Protein AF-A0A2D6P9G3-F1 (afdb_monomer_lite)

Structure (mmCIF, N/CA/C/O backbone):
data_AF-A0A2D6P9G3-F1
#
_entry.id   AF-A0A2D6P9G3-F1
#
loop_
_atom_site.group_PDB
_atom_site.id
_atom_site.type_symbol
_atom_site.label_atom_id
_atom_site.label_alt_id
_atom_site.label_comp_id
_atom_site.label_asym_id
_atom_site.label_entity_id
_atom_site.label_seq_id
_atom_site.pdbx_PDB_ins_code
_atom_site.Cartn_x
_atom_site.Cartn_y
_atom_site.Cartn_z
_atom_site.occupancy
_atom_site.B_iso_or_equiv
_atom_site.auth_seq_id
_atom_site.auth_comp_id
_atom_site.auth_asym_id
_atom_site.auth_atom_id
_atom_site.pdbx_PDB_model_num
ATOM 1 N N . MET A 1 1 ? 27.320 -2.600 -57.579 1.00 54.84 1 MET A N 1
ATOM 2 C CA . MET A 1 1 ? 28.344 -2.427 -56.514 1.00 54.84 1 MET A CA 1
ATOM 3 C C . MET A 1 1 ? 28.132 -1.222 -55.575 1.00 54.84 1 MET A C 1
ATOM 5 O O . MET A 1 1 ? 28.872 -1.111 -54.607 1.00 54.84 1 MET A O 1
ATOM 9 N N . LYS A 1 2 ? 27.159 -0.316 -55.797 1.00 61.75 2 LYS A N 1
ATOM 10 C CA . LYS A 1 2 ? 26.965 0.892 -54.956 1.00 61.75 2 LYS A CA 1
ATOM 11 C C . LYS A 1 2 ? 26.024 0.685 -53.751 1.00 61.75 2 LYS A C 1
ATOM 13 O O . LYS A 1 2 ? 26.184 1.347 -52.734 1.00 61.75 2 LYS A O 1
ATOM 18 N N . SER A 1 3 ? 25.105 -0.277 -53.836 1.00 68.25 3 SER A N 1
ATOM 19 C CA . SER A 1 3 ? 24.113 -0.598 -52.798 1.00 68.25 3 SER A CA 1
ATOM 20 C C . SER A 1 3 ? 24.738 -1.118 -51.501 1.00 68.25 3 SER A C 1
ATOM 22 O O . SER A 1 3 ? 24.392 -0.655 -50.421 1.00 68.25 3 SER A O 1
ATOM 24 N N . ASN A 1 4 ? 25.721 -2.017 -51.594 1.00 80.00 4 ASN A N 1
ATOM 25 C CA . ASN A 1 4 ? 26.347 -2.618 -50.411 1.00 80.00 4 ASN A CA 1
ATOM 26 C C . ASN A 1 4 ? 27.131 -1.590 -49.576 1.00 80.00 4 ASN A C 1
ATOM 28 O O . ASN A 1 4 ? 27.149 -1.680 -48.352 1.00 80.00 4 ASN A O 1
ATOM 32 N N . LYS A 1 5 ? 27.726 -0.578 -50.226 1.00 83.81 5 LYS A N 1
ATOM 33 C CA . LYS A 1 5 ? 28.406 0.534 -49.542 1.00 83.81 5 LYS A CA 1
ATOM 34 C C . LYS A 1 5 ? 27.416 1.436 -48.800 1.00 83.81 5 LYS A C 1
ATOM 36 O O . LYS A 1 5 ? 27.677 1.797 -47.660 1.00 83.81 5 LYS A O 1
ATOM 41 N N . LEU A 1 6 ? 26.267 1.739 -49.411 1.00 84.69 6 LEU A N 1
ATOM 42 C CA . LEU A 1 6 ? 25.206 2.529 -48.776 1.00 84.69 6 LEU A CA 1
ATOM 43 C C . LEU A 1 6 ? 24.636 1.814 -47.542 1.00 84.69 6 LEU A C 1
ATOM 45 O O . LEU A 1 6 ? 24.511 2.416 -46.483 1.00 84.69 6 LEU A O 1
ATOM 49 N N . VAL A 1 7 ? 24.355 0.512 -47.655 1.00 86.44 7 VAL A N 1
ATOM 50 C CA . VAL A 1 7 ? 23.863 -0.302 -46.530 1.00 86.44 7 VAL A CA 1
ATOM 51 C C . VAL A 1 7 ? 24.893 -0.369 -45.396 1.00 86.44 7 VAL A C 1
ATOM 53 O O . VAL A 1 7 ? 24.511 -0.320 -44.230 1.00 86.44 7 VAL A O 1
ATOM 56 N N . SER A 1 8 ? 26.190 -0.445 -45.714 1.00 89.44 8 SER A N 1
ATOM 57 C CA . SER A 1 8 ? 27.261 -0.391 -44.709 1.00 89.44 8 SER A CA 1
ATOM 58 C C . SER A 1 8 ? 27.279 0.945 -43.967 1.00 89.44 8 SER A C 1
ATOM 60 O O . SER A 1 8 ? 27.312 0.960 -42.740 1.00 89.44 8 SER A O 1
ATOM 62 N N . LEU A 1 9 ? 27.183 2.057 -44.700 1.00 89.88 9 LEU A N 1
ATOM 63 C CA . LEU A 1 9 ? 27.173 3.399 -44.122 1.00 89.88 9 LEU A CA 1
ATOM 64 C C . LEU A 1 9 ? 25.951 3.617 -43.216 1.00 89.88 9 LEU A C 1
ATOM 66 O O . LEU A 1 9 ? 26.082 4.127 -42.109 1.00 89.88 9 LEU A O 1
ATOM 70 N N . ILE A 1 10 ? 24.769 3.157 -43.643 1.00 88.94 10 ILE A N 1
ATOM 71 C CA . ILE A 1 10 ? 23.545 3.220 -42.829 1.00 88.94 10 ILE A CA 1
ATOM 72 C C . ILE A 1 10 ? 23.715 2.416 -41.534 1.00 88.94 10 ILE A C 1
ATOM 74 O O . ILE A 1 10 ? 23.374 2.904 -40.459 1.00 88.94 10 ILE A O 1
ATOM 78 N N . LYS A 1 11 ? 24.275 1.201 -41.604 1.00 88.69 11 LYS A N 1
ATOM 79 C CA . LYS A 1 11 ? 24.527 0.373 -40.413 1.00 88.69 11 LYS A CA 1
ATOM 80 C C . LYS A 1 11 ? 25.493 1.039 -39.435 1.00 88.69 11 LYS A C 1
ATOM 82 O O . LYS A 1 11 ? 25.283 0.941 -38.228 1.00 88.69 11 LYS A O 1
ATOM 87 N N . GLU A 1 12 ? 26.530 1.708 -39.932 1.00 92.00 12 GLU A N 1
ATOM 88 C CA . GLU A 1 12 ? 27.470 2.453 -39.088 1.00 92.00 12 GLU A CA 1
ATOM 89 C C . GLU A 1 12 ? 26.792 3.623 -38.375 1.00 92.00 12 GLU A C 1
ATOM 91 O O . GLU A 1 12 ? 26.936 3.748 -37.158 1.00 92.00 12 GLU A O 1
ATOM 96 N N . VAL A 1 13 ? 25.996 4.418 -39.096 1.00 90.88 13 VAL A N 1
ATOM 97 C CA . VAL A 1 13 ? 25.247 5.548 -38.521 1.00 90.88 13 VAL A CA 1
ATOM 98 C C . VAL A 1 13 ? 24.255 5.065 -37.459 1.00 90.88 13 VAL A C 1
ATOM 100 O O . VAL A 1 13 ? 24.247 5.582 -36.345 1.00 90.88 13 VAL A O 1
ATOM 103 N N . VAL A 1 14 ? 23.484 4.011 -37.748 1.00 92.19 14 VAL A N 1
ATOM 104 C CA . VAL A 1 14 ? 22.535 3.426 -36.783 1.00 92.19 14 VAL A CA 1
ATOM 105 C C . VAL A 1 14 ? 23.259 2.906 -35.538 1.00 92.19 14 VAL A C 1
ATOM 107 O O . VAL A 1 14 ? 22.815 3.143 -34.417 1.00 92.19 14 VAL A O 1
ATOM 110 N N . LYS A 1 15 ? 24.402 2.230 -35.703 1.00 89.56 15 LYS A N 1
ATOM 111 C CA . LYS A 1 15 ? 25.189 1.715 -34.573 1.00 89.56 15 LYS A CA 1
ATOM 112 C C . LYS A 1 15 ? 25.742 2.842 -33.696 1.00 89.56 15 LYS A C 1
ATOM 114 O O . LYS A 1 15 ? 25.802 2.680 -32.477 1.00 89.56 15 LYS A O 1
ATOM 119 N N . GLN A 1 16 ? 26.152 3.960 -34.293 1.00 89.38 16 GLN A N 1
ATOM 120 C CA . GLN A 1 16 ? 26.600 5.137 -33.547 1.00 89.38 16 GLN A CA 1
ATOM 121 C C . GLN A 1 16 ? 25.456 5.766 -32.745 1.00 89.38 16 GLN A C 1
ATOM 123 O O . GLN A 1 16 ? 25.652 6.077 -31.570 1.00 89.38 16 GLN A O 1
ATOM 128 N N . GLU A 1 17 ? 24.271 5.887 -33.343 1.00 87.06 17 GLU A N 1
ATOM 129 C CA . GLU A 1 17 ? 23.100 6.483 -32.694 1.00 87.06 17 GLU A CA 1
ATOM 130 C C . GLU A 1 17 ? 22.605 5.637 -31.511 1.00 87.06 17 GLU A C 1
ATOM 132 O O . GLU A 1 17 ? 22.433 6.143 -30.402 1.00 87.06 17 GLU A O 1
ATOM 137 N N . VAL A 1 18 ? 22.497 4.318 -31.701 1.00 87.12 18 VAL A N 1
ATOM 138 C CA . VAL A 1 18 ? 22.118 3.377 -30.632 1.00 87.12 18 VAL A CA 1
ATOM 139 C C . VAL A 1 18 ? 23.135 3.401 -29.487 1.00 87.12 18 VAL A C 1
ATOM 141 O O . VAL A 1 18 ? 22.758 3.389 -28.317 1.00 87.12 18 VAL A O 1
ATOM 144 N N . LYS A 1 19 ? 24.437 3.474 -29.796 1.00 84.19 19 LYS A N 1
ATOM 145 C CA . LYS A 1 19 ? 25.487 3.528 -28.769 1.00 84.19 19 LYS A CA 1
ATOM 146 C C . LYS A 1 19 ? 25.401 4.800 -27.919 1.00 84.19 19 LYS A C 1
ATOM 148 O O . LYS A 1 19 ? 25.618 4.713 -26.711 1.00 84.19 19 LYS A O 1
ATOM 153 N N . LYS A 1 20 ? 25.093 5.956 -28.520 1.00 84.25 20 LYS A N 1
ATOM 154 C CA . LYS A 1 20 ? 24.887 7.211 -27.776 1.00 84.25 20 LYS A CA 1
ATOM 155 C C . LYS A 1 20 ? 23.707 7.089 -26.817 1.00 84.25 20 LYS A C 1
ATOM 157 O O . LYS A 1 20 ? 23.902 7.276 -25.623 1.00 84.25 20 LYS A O 1
ATOM 162 N N . GLN A 1 21 ? 22.554 6.626 -27.303 1.00 75.19 21 GLN A N 1
ATOM 163 C CA . GLN A 1 21 ? 21.361 6.461 -26.465 1.00 75.19 21 GLN A CA 1
ATOM 164 C C . GLN A 1 21 ? 21.583 5.490 -25.298 1.00 75.19 21 GLN A C 1
ATOM 166 O O . GLN A 1 21 ? 21.205 5.797 -24.175 1.00 75.19 21 GLN A O 1
ATOM 171 N N . ILE A 1 22 ? 22.251 4.350 -25.518 1.00 75.25 22 ILE A N 1
ATOM 172 C CA . ILE A 1 22 ? 22.571 3.408 -24.429 1.00 75.25 22 ILE A CA 1
ATOM 173 C C . ILE A 1 22 ? 23.511 4.048 -23.404 1.00 75.25 22 ILE A C 1
ATOM 175 O O . ILE A 1 22 ? 23.358 3.815 -22.210 1.00 75.25 22 ILE A O 1
ATOM 179 N N . THR A 1 23 ? 24.484 4.846 -23.851 1.00 72.75 23 THR A N 1
ATOM 180 C CA . THR A 1 23 ? 25.421 5.524 -22.944 1.00 72.75 23 THR A CA 1
ATOM 181 C C . THR A 1 23 ? 24.693 6.571 -22.100 1.00 72.75 23 THR A C 1
ATOM 183 O O . THR A 1 23 ? 24.907 6.618 -20.892 1.00 72.75 23 THR A O 1
ATOM 186 N N . ASP A 1 24 ? 23.787 7.342 -22.703 1.00 71.62 24 ASP A N 1
ATOM 187 C CA . ASP A 1 24 ? 22.971 8.340 -22.004 1.00 71.62 24 ASP A CA 1
ATOM 188 C C . ASP A 1 24 ? 22.009 7.682 -21.004 1.00 71.62 24 ASP A C 1
ATOM 190 O O . ASP A 1 24 ? 21.935 8.103 -19.851 1.00 71.62 24 ASP A O 1
ATOM 194 N N . ILE A 1 25 ? 21.324 6.604 -21.403 1.00 72.69 25 ILE A N 1
ATOM 195 C CA . ILE A 1 25 ? 20.454 5.813 -20.519 1.00 72.69 25 ILE A CA 1
ATOM 196 C C . ILE A 1 25 ? 21.267 5.239 -19.362 1.00 72.69 25 ILE A C 1
ATOM 198 O O . ILE A 1 25 ? 20.883 5.412 -18.211 1.00 72.69 25 ILE A O 1
ATOM 202 N N . LEU A 1 26 ? 22.421 4.629 -19.639 1.00 72.38 26 LEU A N 1
ATOM 203 C CA . LEU A 1 26 ? 23.258 4.037 -18.604 1.00 72.38 26 LEU A CA 1
ATOM 204 C C . LEU A 1 26 ? 23.779 5.102 -17.635 1.00 72.38 26 LEU A C 1
ATOM 206 O O . LEU A 1 26 ? 23.781 4.859 -16.436 1.00 72.38 26 LEU A O 1
ATOM 210 N N . ILE A 1 27 ? 24.184 6.286 -18.101 1.00 67.50 27 ILE A N 1
ATOM 211 C CA . ILE A 1 27 ? 24.621 7.388 -17.227 1.00 67.50 27 ILE A CA 1
ATOM 212 C C . ILE A 1 27 ? 23.449 7.935 -16.401 1.00 67.50 27 ILE A C 1
ATOM 214 O O . ILE A 1 27 ? 23.623 8.225 -15.219 1.00 67.50 27 ILE A O 1
ATOM 218 N N . ASN A 1 28 ? 22.254 8.046 -16.978 1.00 64.19 28 ASN A N 1
ATOM 219 C CA . ASN A 1 28 ? 21.067 8.531 -16.270 1.00 64.19 28 ASN A CA 1
ATOM 220 C C . ASN A 1 28 ? 20.553 7.515 -15.238 1.00 64.19 28 ASN A C 1
ATOM 222 O O . ASN A 1 28 ? 20.219 7.897 -14.120 1.00 64.19 28 ASN A O 1
ATOM 226 N N . GLU A 1 29 ? 20.564 6.223 -15.569 1.00 59.91 29 GLU A N 1
ATOM 227 C CA . GLU A 1 29 ? 20.194 5.134 -14.659 1.00 59.91 29 GLU A CA 1
ATOM 228 C C . GLU A 1 29 ? 21.274 4.858 -13.604 1.00 59.91 29 GLU A C 1
ATOM 230 O O . GLU A 1 29 ? 20.952 4.442 -12.494 1.00 59.91 29 GLU A O 1
ATOM 235 N N . THR A 1 30 ? 22.556 5.109 -13.900 1.00 55.03 30 THR A N 1
ATOM 236 C CA . THR A 1 30 ? 23.656 4.952 -12.926 1.00 55.03 30 THR A CA 1
ATOM 237 C C . THR A 1 30 ? 23.937 6.205 -12.098 1.00 55.03 30 THR A C 1
ATOM 239 O O . THR A 1 30 ? 24.658 6.104 -11.102 1.00 55.03 30 THR A O 1
ATOM 242 N N . ASN A 1 31 ? 23.299 7.344 -12.399 1.00 53.12 31 ASN A N 1
ATOM 243 C CA . ASN A 1 31 ? 23.232 8.536 -11.538 1.00 53.12 31 ASN A CA 1
ATOM 244 C C . ASN A 1 31 ? 22.343 8.320 -10.296 1.00 53.12 31 ASN A C 1
ATOM 246 O O . ASN A 1 31 ? 21.697 9.234 -9.791 1.00 53.12 31 ASN A O 1
ATOM 250 N N . ILE A 1 32 ? 22.349 7.105 -9.748 1.00 51.16 32 ILE A N 1
ATOM 251 C CA . ILE A 1 32 ? 21.934 6.854 -8.376 1.00 51.16 32 ILE A CA 1
ATOM 252 C C . ILE A 1 32 ? 23.024 7.494 -7.510 1.00 51.16 32 ILE A C 1
ATOM 254 O O . ILE A 1 32 ? 24.162 7.009 -7.525 1.00 51.16 32 ILE A O 1
ATOM 258 N N . PRO A 1 33 ? 22.746 8.580 -6.769 1.00 50.47 33 PRO A N 1
ATOM 259 C CA . PRO A 1 33 ? 23.744 9.182 -5.900 1.00 50.47 33 PRO A CA 1
ATOM 260 C C . PRO A 1 33 ? 24.245 8.123 -4.908 1.00 50.47 33 PRO A C 1
ATOM 262 O O . PRO A 1 33 ? 23.541 7.723 -3.982 1.00 50.47 33 PRO A O 1
ATOM 265 N N . LYS A 1 34 ? 25.492 7.662 -5.083 1.00 53.47 34 LYS A N 1
ATOM 266 C CA . LYS A 1 34 ? 26.198 6.736 -4.172 1.00 53.47 34 LYS A CA 1
ATOM 267 C C . LYS A 1 34 ? 26.627 7.418 -2.868 1.00 53.47 34 LYS A C 1
ATOM 269 O O . LYS A 1 34 ? 27.676 7.113 -2.310 1.00 53.47 34 LYS A O 1
ATOM 274 N N . ALA A 1 35 ? 25.822 8.339 -2.365 1.00 51.56 35 ALA A N 1
ATOM 275 C CA . ALA A 1 35 ? 25.981 8.905 -1.044 1.00 51.56 35 ALA A CA 1
ATOM 276 C C . ALA A 1 35 ? 24.715 8.562 -0.271 1.00 51.56 35 ALA A C 1
ATOM 278 O O . ALA A 1 35 ? 23.728 9.291 -0.311 1.00 51.56 35 ALA A O 1
ATOM 279 N N . LYS A 1 36 ? 24.743 7.428 0.441 1.00 51.09 36 LYS A N 1
ATOM 280 C CA . LYS A 1 36 ? 23.818 7.241 1.562 1.00 51.09 36 LYS A CA 1
ATOM 281 C C . LYS A 1 36 ? 23.989 8.484 2.442 1.00 51.09 36 LYS A C 1
ATOM 283 O O . LYS A 1 36 ? 25.134 8.754 2.820 1.00 51.09 36 LYS A O 1
ATOM 288 N N . PRO A 1 37 ? 22.935 9.269 2.726 1.00 47.66 37 PRO A N 1
ATOM 289 C CA . PRO A 1 37 ? 23.075 10.379 3.649 1.00 47.66 37 PRO A CA 1
ATOM 290 C C . PRO A 1 37 ? 23.617 9.790 4.948 1.00 47.66 37 PRO A C 1
ATOM 292 O O . PRO A 1 37 ? 23.021 8.880 5.520 1.00 47.66 37 PRO A O 1
ATOM 295 N N . VAL A 1 38 ? 24.797 10.239 5.376 1.00 53.97 38 VAL A N 1
ATOM 296 C CA . VAL A 1 38 ? 25.298 9.923 6.711 1.00 53.97 38 VAL A CA 1
ATOM 297 C C . VAL A 1 38 ? 24.344 10.637 7.651 1.00 53.97 38 VAL A C 1
ATOM 299 O O . VAL A 1 38 ? 24.467 11.845 7.870 1.00 53.97 38 VAL A O 1
ATOM 302 N N . ILE A 1 39 ? 23.330 9.911 8.120 1.00 55.78 39 ILE A N 1
ATOM 303 C CA . ILE A 1 39 ? 22.368 10.426 9.079 1.00 55.78 39 ILE A CA 1
ATOM 304 C C . ILE A 1 39 ? 23.183 10.732 10.329 1.00 55.78 39 ILE A C 1
ATOM 306 O O . ILE A 1 39 ? 23.672 9.849 11.036 1.00 55.78 39 ILE A O 1
ATOM 310 N N . LYS A 1 40 ? 23.440 12.022 10.548 1.00 56.69 40 LYS A N 1
ATOM 311 C CA . LYS A 1 40 ? 24.036 12.500 11.786 1.00 56.69 40 LYS A CA 1
ATOM 312 C C . LYS A 1 40 ? 23.016 12.178 12.868 1.00 56.69 40 LYS A C 1
ATOM 314 O O . LYS A 1 40 ? 22.022 12.893 12.976 1.00 56.69 40 LYS A O 1
ATOM 319 N N . LYS A 1 41 ? 23.252 11.110 13.637 1.00 54.81 41 LYS A N 1
ATOM 320 C CA . LYS A 1 41 ? 22.453 10.778 14.821 1.00 54.81 41 LYS A CA 1
ATOM 321 C C . LYS A 1 41 ? 22.349 12.043 15.670 1.00 54.81 41 LYS A C 1
ATOM 323 O O . LYS A 1 41 ? 23.351 12.510 16.220 1.00 54.81 41 LYS A O 1
ATOM 328 N N . LYS A 1 42 ? 21.166 12.661 15.698 1.00 59.59 42 LYS A N 1
ATOM 329 C CA . LYS A 1 42 ? 20.914 13.837 16.532 1.00 59.59 42 LYS A CA 1
ATOM 330 C C . LYS A 1 42 ? 21.147 13.395 17.974 1.00 59.59 42 LYS A C 1
ATOM 332 O O . LYS A 1 42 ? 20.543 12.429 18.423 1.00 59.59 42 LYS A O 1
ATOM 337 N N . LYS A 1 43 ? 22.037 14.075 18.700 1.00 59.66 43 LYS A N 1
ATOM 338 C CA . LYS A 1 43 ? 22.137 13.896 20.153 1.00 59.66 43 LYS A CA 1
ATOM 339 C C . LYS A 1 43 ? 20.861 14.471 20.764 1.00 59.66 43 LYS A C 1
ATOM 341 O O . LYS A 1 43 ? 20.724 15.691 20.851 1.00 59.66 43 LYS A O 1
ATOM 346 N N . VAL A 1 44 ? 19.913 13.605 21.103 1.00 60.09 44 VAL A N 1
ATOM 347 C CA . VAL A 1 44 ? 18.663 13.988 21.769 1.00 60.09 44 VAL A CA 1
ATOM 348 C C . VAL A 1 44 ? 18.899 13.989 23.280 1.00 60.09 44 VAL A C 1
ATOM 350 O O . VAL A 1 44 ? 19.648 13.166 23.799 1.00 60.09 44 VAL A O 1
ATOM 353 N N . LYS A 1 45 ? 18.314 14.967 23.976 1.00 70.31 45 LYS A N 1
ATOM 354 C CA . LYS A 1 45 ? 18.359 15.071 25.439 1.00 70.31 45 LYS A CA 1
ATOM 355 C C . LYS A 1 45 ? 17.408 14.033 26.038 1.00 70.31 45 LYS A C 1
ATOM 357 O O . LYS A 1 45 ? 16.279 13.936 25.568 1.00 70.31 45 LYS A O 1
ATOM 362 N N . GLU A 1 46 ? 17.844 13.306 27.063 1.00 75.56 46 GLU A N 1
ATOM 363 C CA . GLU A 1 46 ? 16.974 12.388 27.808 1.00 75.56 46 GLU A CA 1
ATOM 364 C C . GLU A 1 46 ? 15.812 13.166 28.441 1.00 75.56 46 GLU A C 1
ATOM 366 O O . GLU A 1 46 ? 16.020 14.179 29.115 1.00 75.56 46 GLU A O 1
ATOM 371 N N . GLN A 1 47 ? 14.585 12.715 28.187 1.00 82.25 47 GLN A N 1
ATOM 372 C CA . GLN A 1 47 ? 13.368 13.286 28.758 1.00 82.25 47 GLN A CA 1
ATOM 373 C C . GLN A 1 47 ? 12.851 12.384 29.885 1.00 82.25 47 GLN A C 1
ATOM 375 O O . GLN A 1 47 ? 13.093 11.175 29.901 1.00 82.25 47 GLN A O 1
ATOM 380 N N . GLN A 1 48 ? 12.145 12.970 30.851 1.00 87.12 48 GLN A N 1
ATOM 381 C CA . GLN A 1 48 ? 11.425 12.207 31.870 1.00 87.12 48 GLN A CA 1
ATOM 382 C C . GLN A 1 48 ? 9.983 11.998 31.410 1.00 87.12 48 GLN A C 1
ATOM 384 O O . GLN A 1 48 ? 9.159 12.903 31.497 1.00 87.12 48 GLN A O 1
ATOM 389 N N . PHE A 1 49 ? 9.698 10.804 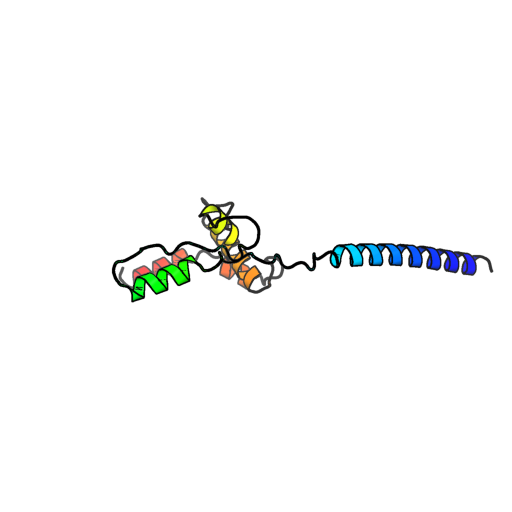30.900 1.00 86.62 49 PHE A N 1
ATOM 390 C CA . PHE A 1 49 ? 8.358 10.367 30.508 1.00 86.62 49 PHE A CA 1
ATOM 391 C C . PHE A 1 49 ? 7.594 9.734 31.672 1.00 86.62 49 PHE A C 1
ATOM 393 O O . PHE A 1 49 ? 6.367 9.750 31.696 1.00 86.62 49 PHE A O 1
ATOM 400 N N . THR A 1 50 ? 8.316 9.147 32.628 1.00 91.00 50 THR A N 1
ATOM 401 C CA . THR A 1 50 ? 7.735 8.428 33.763 1.00 91.00 50 THR A CA 1
ATOM 402 C C . THR A 1 50 ? 8.693 8.404 34.950 1.00 91.00 50 THR A C 1
ATOM 404 O O . THR A 1 50 ? 9.900 8.599 34.798 1.00 91.00 50 THR A O 1
ATOM 407 N N . SER A 1 51 ? 8.146 8.163 36.140 1.00 91.94 51 SER A N 1
ATOM 408 C CA . SER A 1 51 ? 8.898 8.045 37.391 1.00 91.94 51 SER A CA 1
ATOM 409 C C . SER A 1 51 ? 9.605 6.693 37.549 1.00 91.94 51 SER A C 1
ATOM 411 O O . SER A 1 51 ? 10.527 6.593 38.354 1.00 91.94 51 SER A O 1
ATOM 413 N N . ASP A 1 52 ? 9.196 5.658 36.803 1.00 94.00 52 ASP A N 1
ATOM 414 C CA . ASP A 1 52 ? 9.871 4.353 36.817 1.00 94.00 52 ASP A CA 1
ATOM 415 C C . ASP A 1 52 ? 11.158 4.405 35.966 1.00 94.00 52 ASP A C 1
ATOM 417 O O . ASP A 1 52 ? 11.086 4.672 34.760 1.00 94.00 52 ASP A O 1
ATOM 421 N N . PRO A 1 53 ? 12.341 4.129 36.545 1.00 90.94 53 PRO A N 1
ATOM 422 C CA . PRO A 1 53 ? 13.614 4.247 35.837 1.00 90.94 53 PRO A CA 1
ATOM 423 C C . PRO A 1 53 ? 13.750 3.269 34.663 1.00 90.94 53 PRO A C 1
ATOM 425 O O . PRO A 1 53 ? 14.367 3.608 33.650 1.00 90.94 53 PRO A O 1
ATOM 428 N N . THR A 1 54 ? 13.174 2.069 34.768 1.00 91.94 54 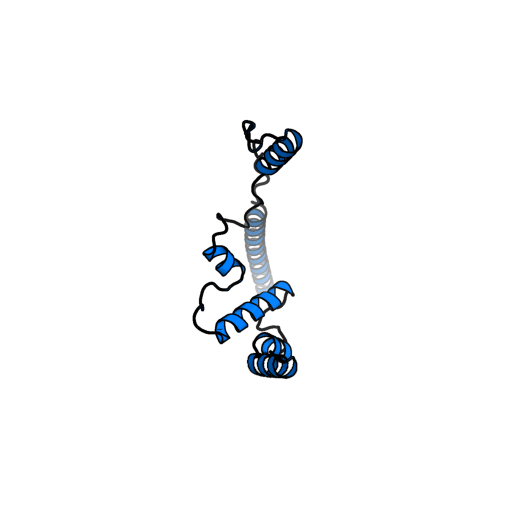THR A N 1
ATOM 429 C CA . THR A 1 54 ? 13.252 1.054 33.709 1.00 91.94 54 THR A CA 1
ATOM 430 C C . THR A 1 54 ? 12.379 1.440 32.525 1.00 91.94 54 THR A C 1
ATOM 432 O O . THR A 1 54 ? 12.840 1.437 31.382 1.00 91.94 54 THR A O 1
ATOM 435 N N . LEU A 1 55 ? 11.150 1.875 32.801 1.00 91.38 55 LEU A N 1
ATOM 436 C CA . LEU A 1 55 ? 10.218 2.306 31.771 1.00 91.38 55 LEU A CA 1
ATOM 437 C C . LEU A 1 55 ? 10.692 3.605 31.106 1.00 91.38 55 LEU A C 1
ATOM 439 O O . LEU A 1 55 ? 10.638 3.719 29.884 1.00 91.38 55 LEU A O 1
ATOM 443 N N . ASN A 1 56 ? 11.237 4.554 31.874 1.00 92.50 56 ASN A N 1
ATOM 444 C CA . ASN A 1 56 ? 11.763 5.802 31.323 1.00 92.50 56 ASN A CA 1
ATOM 445 C C . ASN A 1 56 ? 12.931 5.560 30.356 1.00 92.50 56 ASN A C 1
ATOM 447 O O . ASN A 1 56 ? 13.043 6.243 29.337 1.00 92.50 56 ASN A O 1
ATOM 451 N N . LYS A 1 57 ? 13.782 4.570 30.644 1.00 89.31 57 LYS A N 1
ATOM 452 C CA . LYS A 1 57 ? 14.880 4.175 29.757 1.00 89.31 57 LYS A CA 1
ATOM 453 C C . LYS A 1 57 ? 14.362 3.594 28.439 1.00 89.31 57 LYS A C 1
ATOM 455 O O . LYS A 1 57 ? 14.772 4.060 27.382 1.00 89.31 57 LYS A O 1
ATOM 460 N N . ILE A 1 58 ? 13.416 2.654 28.500 1.00 89.00 58 ILE A N 1
ATOM 461 C CA . ILE A 1 58 ? 12.802 2.045 27.304 1.00 89.00 58 ILE A CA 1
ATOM 462 C C . ILE A 1 58 ? 12.138 3.116 26.427 1.00 89.00 58 ILE A C 1
ATOM 464 O O . ILE A 1 58 ? 12.277 3.096 25.203 1.00 89.00 58 ILE A O 1
ATOM 468 N N . LEU A 1 59 ? 11.445 4.076 27.046 1.00 87.50 59 LEU A N 1
ATOM 469 C CA . LEU A 1 59 ? 10.778 5.170 26.338 1.00 87.50 59 LEU A CA 1
ATOM 470 C C . LEU A 1 59 ? 11.772 6.130 25.676 1.00 87.50 59 LEU A C 1
ATOM 472 O O . LEU A 1 59 ? 11.567 6.530 24.534 1.00 87.50 59 LEU A O 1
ATOM 476 N N . ASN A 1 60 ? 12.882 6.456 26.343 1.00 88.62 60 ASN A N 1
ATOM 477 C CA . ASN A 1 60 ? 13.945 7.244 25.718 1.00 88.62 60 ASN A CA 1
ATOM 478 C C . ASN A 1 60 ? 14.610 6.491 24.554 1.00 88.62 60 ASN A C 1
ATOM 480 O O . ASN A 1 60 ? 14.907 7.110 23.538 1.00 88.62 60 ASN A O 1
ATOM 484 N N . GLU A 1 61 ? 14.806 5.174 24.660 1.00 81.62 61 GLU A N 1
ATOM 485 C CA . GLU A 1 61 ? 15.366 4.351 23.577 1.00 81.62 61 GLU A CA 1
ATOM 486 C C . GLU A 1 61 ? 14.429 4.262 22.360 1.00 81.62 61 GLU A C 1
ATOM 488 O O . GLU A 1 61 ? 14.889 4.326 21.220 1.00 81.62 61 GLU A O 1
ATOM 493 N N . THR A 1 62 ? 13.114 4.166 22.579 1.00 82.06 62 THR A N 1
ATOM 494 C CA . THR A 1 62 ? 12.116 4.125 21.492 1.00 82.06 62 THR A CA 1
ATOM 495 C C . THR A 1 62 ? 11.873 5.491 20.865 1.00 82.06 62 THR A C 1
ATOM 497 O O . THR A 1 62 ? 11.797 5.587 19.643 1.00 82.06 62 THR A O 1
ATOM 500 N N . ALA A 1 63 ? 11.835 6.561 21.659 1.00 74.88 63 ALA A N 1
ATOM 501 C CA . ALA A 1 63 ? 11.733 7.928 21.144 1.00 74.88 63 ALA A CA 1
ATOM 502 C C . ALA A 1 63 ? 12.952 8.342 20.295 1.00 74.88 63 ALA A C 1
ATOM 504 O O . ALA A 1 63 ? 12.865 9.268 19.492 1.00 74.88 63 ALA A O 1
ATOM 505 N N . GLN A 1 64 ? 14.093 7.667 20.472 1.00 66.69 64 GLN A N 1
ATOM 506 C CA . GLN A 1 64 ? 15.319 7.892 19.703 1.00 66.69 64 GLN A CA 1
ATOM 507 C C . GLN A 1 64 ? 15.389 7.095 18.394 1.00 66.69 64 GLN A C 1
ATOM 509 O O . GLN A 1 64 ? 16.323 7.316 17.617 1.00 66.69 64 GLN A O 1
ATOM 514 N N . GLN A 1 65 ? 14.456 6.172 18.134 1.00 62.50 65 GLN A N 1
ATOM 515 C CA . GLN A 1 65 ? 14.437 5.458 16.860 1.00 62.50 65 GLN A CA 1
ATOM 516 C C . GLN A 1 65 ? 14.123 6.437 15.727 1.00 62.50 65 GLN A C 1
ATOM 518 O O . GLN A 1 65 ? 13.174 7.216 15.796 1.00 62.50 65 GLN A O 1
ATOM 523 N N . GLU A 1 66 ? 14.973 6.415 14.698 1.00 58.38 66 GLU A N 1
ATOM 524 C CA . GLU A 1 66 ? 14.768 7.197 13.486 1.00 58.38 66 GLU A CA 1
ATOM 525 C C . GLU A 1 66 ? 13.411 6.839 12.883 1.00 58.38 66 GLU A C 1
ATOM 527 O O . GLU A 1 66 ? 13.053 5.667 12.759 1.00 58.38 66 GLU A O 1
ATOM 532 N N . GLU A 1 67 ? 12.662 7.885 12.547 1.00 57.00 67 GLU A N 1
ATOM 533 C CA . GLU A 1 67 ? 11.377 7.817 11.870 1.00 57.00 67 GLU A CA 1
ATOM 534 C C . GLU A 1 67 ? 11.488 6.835 10.700 1.00 57.00 67 GLU A C 1
ATOM 536 O O . GLU A 1 67 ? 12.382 6.974 9.858 1.00 57.00 67 GLU A O 1
ATOM 541 N N . TYR A 1 68 ? 10.636 5.798 10.697 1.00 53.66 68 TYR A N 1
ATOM 542 C CA . TYR A 1 68 ? 10.616 4.783 9.643 1.00 53.66 68 TYR A CA 1
ATOM 543 C C . TYR A 1 68 ? 10.729 5.471 8.284 1.00 53.66 68 TYR A C 1
ATOM 545 O O . TYR A 1 68 ? 10.053 6.488 8.095 1.00 53.66 68 TYR A O 1
ATOM 553 N N . PRO A 1 69 ? 11.551 4.953 7.346 1.00 51.69 69 PRO A N 1
ATOM 554 C CA . PRO A 1 69 ? 11.685 5.563 6.036 1.00 51.69 69 PRO A CA 1
ATOM 555 C C . PRO A 1 69 ? 10.290 5.698 5.433 1.00 51.69 69 PRO A C 1
ATOM 557 O O . PRO A 1 69 ? 9.661 4.716 5.040 1.00 51.69 69 PRO A O 1
ATOM 560 N N . THR A 1 70 ? 9.780 6.930 5.432 1.00 59.44 70 THR A N 1
ATOM 561 C CA . THR A 1 70 ? 8.516 7.241 4.782 1.00 59.44 70 THR A CA 1
ATOM 562 C C . THR A 1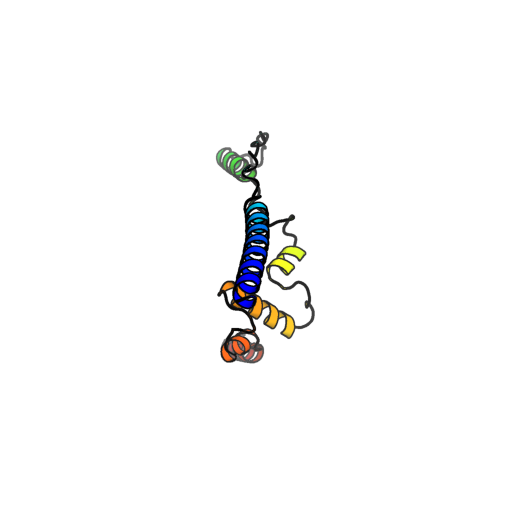 70 ? 8.736 6.943 3.306 1.00 59.44 70 THR A C 1
ATOM 564 O O . THR A 1 70 ? 9.804 7.244 2.768 1.00 59.44 70 THR A O 1
ATOM 567 N N . LEU A 1 71 ? 7.776 6.283 2.658 1.00 56.88 71 LEU A N 1
ATOM 568 C CA . LEU A 1 71 ? 7.851 5.862 1.253 1.00 56.88 71 LEU A CA 1
ATOM 569 C C . LEU A 1 71 ? 7.801 7.065 0.285 1.00 56.88 71 LEU A C 1
ATOM 571 O O . LEU A 1 71 ? 6.983 7.108 -0.623 1.00 56.88 71 LEU A O 1
ATOM 575 N N . GLY A 1 72 ? 8.656 8.068 0.489 1.00 54.12 72 GLY A N 1
ATOM 576 C CA . GLY A 1 72 ? 8.663 9.322 -0.245 1.00 54.12 72 GLY A CA 1
ATOM 577 C C . GLY A 1 72 ? 7.527 10.255 0.185 1.00 54.12 72 GLY A C 1
ATOM 578 O O . GLY A 1 72 ? 6.389 10.150 -0.262 1.00 54.12 72 GLY A O 1
ATOM 579 N N . GLY A 1 73 ? 7.844 11.253 1.010 1.00 55.66 73 GLY A N 1
ATOM 580 C CA . GLY A 1 73 ? 7.163 12.547 0.891 1.00 55.66 73 GLY A CA 1
ATOM 581 C C . GLY A 1 73 ? 6.140 12.940 1.957 1.00 55.66 73 GLY A C 1
ATOM 582 O O . GLY A 1 73 ? 5.194 13.633 1.612 1.00 55.66 73 GLY A O 1
ATOM 583 N N . GLY A 1 74 ? 6.307 12.570 3.230 1.00 62.25 74 GLY A N 1
ATO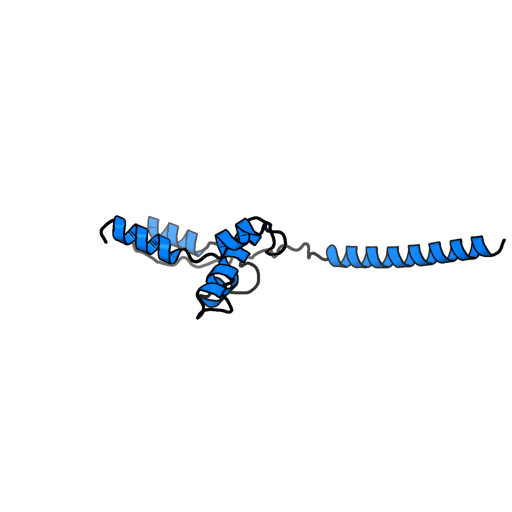M 584 C CA . GLY A 1 74 ? 5.579 13.237 4.327 1.00 62.25 74 GLY A CA 1
ATOM 585 C C . GLY A 1 74 ? 4.939 12.318 5.366 1.00 62.25 74 GLY A C 1
ATOM 586 O O . GLY A 1 74 ? 4.953 11.094 5.235 1.00 62.25 74 GLY A O 1
ATOM 587 N N . THR A 1 75 ? 4.370 12.932 6.405 1.00 60.03 75 THR A N 1
ATOM 588 C CA . THR A 1 75 ? 3.663 12.264 7.508 1.00 60.03 75 THR A CA 1
ATOM 589 C C . THR A 1 75 ? 2.446 11.496 6.998 1.00 60.03 75 THR A C 1
ATOM 591 O O . THR A 1 75 ? 1.706 12.013 6.164 1.00 60.03 75 THR A O 1
ATOM 594 N N . PHE A 1 76 ? 2.208 10.285 7.502 1.00 61.97 76 PHE A N 1
ATOM 595 C CA . PHE A 1 76 ? 0.970 9.550 7.233 1.00 61.97 76 PHE A CA 1
ATOM 596 C C . PHE A 1 76 ? -0.196 10.204 7.982 1.00 61.97 76 PHE A C 1
ATOM 598 O O . PHE A 1 76 ? -0.455 9.890 9.141 1.00 61.97 76 PHE A O 1
ATOM 605 N N . ASP A 1 77 ? -0.888 11.133 7.329 1.00 68.31 77 ASP A N 1
ATOM 606 C CA . ASP A 1 77 ? -2.202 11.590 7.770 1.00 68.31 77 ASP A CA 1
ATOM 607 C C . ASP A 1 77 ? -3.301 10.630 7.278 1.00 68.31 77 ASP A C 1
ATOM 609 O O . ASP A 1 77 ? -3.069 9.742 6.451 1.00 68.31 77 ASP A O 1
ATOM 613 N N . SER A 1 78 ? -4.523 10.777 7.800 1.00 63.09 78 SER A N 1
ATOM 614 C CA . SER A 1 78 ? -5.666 9.947 7.387 1.00 63.09 78 SER A CA 1
ATOM 615 C C . SER A 1 78 ? -5.904 9.998 5.874 1.00 63.09 78 SER A C 1
ATOM 617 O O . SER A 1 78 ? -6.345 9.009 5.290 1.00 63.09 78 SER A O 1
ATOM 619 N N . SER A 1 79 ? -5.576 11.119 5.228 1.00 62.47 79 SER A N 1
ATOM 620 C CA . SER A 1 79 ? -5.649 11.301 3.776 1.00 62.47 79 SER A CA 1
ATOM 621 C C . SER A 1 79 ? -4.622 10.440 3.040 1.00 62.47 79 SER A C 1
ATOM 623 O O . SER A 1 79 ? -4.977 9.767 2.079 1.00 62.47 79 SER A O 1
ATOM 625 N N . ARG A 1 80 ? -3.382 10.358 3.527 1.00 63.62 80 ARG A N 1
ATOM 626 C CA . ARG A 1 80 ? -2.334 9.481 2.986 1.00 63.62 80 ARG A CA 1
ATOM 627 C C . ARG A 1 80 ? -2.536 8.019 3.320 1.00 63.62 80 ARG A C 1
ATOM 629 O O . ARG A 1 80 ? -2.168 7.180 2.516 1.00 63.62 80 ARG A O 1
ATOM 636 N N . MET A 1 81 ? -3.132 7.680 4.461 1.00 63.81 81 MET A N 1
ATOM 637 C CA . MET A 1 81 ? -3.577 6.305 4.706 1.00 63.81 81 MET A CA 1
ATOM 638 C C . MET A 1 81 ? -4.689 5.928 3.721 1.00 63.81 81 MET A C 1
ATOM 640 O O . MET A 1 81 ? -4.684 4.831 3.174 1.00 63.81 81 MET A O 1
ATOM 644 N N . THR A 1 82 ? -5.603 6.859 3.450 1.00 63.69 82 THR A N 1
ATOM 645 C CA . THR A 1 82 ? -6.645 6.708 2.429 1.00 63.69 82 THR A CA 1
ATOM 646 C C . THR A 1 82 ? -6.012 6.536 1.044 1.00 63.69 82 THR A C 1
ATOM 648 O O . THR A 1 82 ? -6.384 5.616 0.332 1.00 63.69 82 THR A O 1
ATOM 651 N N . GLU A 1 83 ? -5.008 7.329 0.681 1.00 63.56 83 GLU A N 1
ATOM 652 C CA . GLU A 1 83 ? -4.287 7.238 -0.596 1.00 63.56 83 GLU A CA 1
ATOM 653 C C . GLU A 1 83 ? -3.415 5.974 -0.712 1.00 63.56 83 GLU A C 1
ATOM 655 O O . GLU A 1 83 ? -3.464 5.287 -1.728 1.00 63.56 83 GLU A O 1
ATOM 660 N N . MET A 1 84 ? -2.698 5.599 0.353 1.00 63.72 84 MET A N 1
ATOM 661 C CA . MET A 1 84 ? -1.899 4.369 0.452 1.00 63.72 84 MET A CA 1
ATOM 662 C C . MET A 1 84 ? -2.768 3.121 0.306 1.00 63.72 84 MET A C 1
ATOM 664 O O . MET A 1 84 ? -2.359 2.141 -0.307 1.00 63.72 84 MET A O 1
ATOM 668 N N . LEU A 1 85 ? -3.974 3.156 0.867 1.00 67.25 85 LEU A N 1
ATOM 669 C CA . LEU A 1 85 ? -4.955 2.087 0.728 1.00 67.25 85 LEU A CA 1
ATOM 670 C C . LEU A 1 85 ? -5.821 2.248 -0.544 1.00 67.25 85 LEU A C 1
ATOM 672 O O . LEU A 1 85 ? -6.785 1.508 -0.727 1.00 67.25 85 LEU A O 1
ATOM 676 N N . GLY A 1 86 ? -5.503 3.214 -1.416 1.00 58.44 86 GLY A N 1
ATOM 677 C CA . GLY A 1 86 ? -6.180 3.463 -2.693 1.00 58.44 86 GLY A CA 1
ATOM 678 C C . GLY A 1 86 ? -7.567 4.112 -2.596 1.00 58.44 86 GLY A C 1
ATOM 679 O O . GLY A 1 86 ? -8.202 4.376 -3.612 1.00 58.44 86 GLY A O 1
ATOM 680 N N . TYR A 1 87 ? -8.061 4.417 -1.397 1.00 57.84 87 TYR A N 1
ATOM 681 C CA . TYR A 1 87 ? -9.393 4.966 -1.109 1.00 57.84 87 TYR A CA 1
ATOM 682 C C . TYR A 1 87 ? -9.599 6.442 -1.518 1.00 57.84 87 TYR A C 1
ATOM 684 O O . TYR A 1 87 ? -10.648 7.019 -1.219 1.00 57.84 87 TYR A O 1
ATOM 692 N N . GLY A 1 88 ? -8.628 7.068 -2.190 1.00 51.53 88 GLY A N 1
ATOM 693 C CA . GLY A 1 88 ? -8.519 8.520 -2.388 1.00 51.53 88 GLY A CA 1
ATOM 694 C C . GLY A 1 88 ? -9.576 9.211 -3.263 1.00 51.53 88 GLY A C 1
ATOM 695 O O . GLY A 1 88 ? -9.465 10.415 -3.466 1.00 51.53 88 GLY A O 1
ATOM 696 N N . SER A 1 89 ? -10.599 8.524 -3.796 1.00 51.59 89 SER A N 1
ATOM 697 C CA . SER A 1 89 ? -11.505 9.167 -4.773 1.00 51.59 89 SER A CA 1
ATOM 698 C C . SER A 1 89 ? -12.982 8.735 -4.797 1.00 51.59 89 SER A C 1
ATOM 700 O O . SER A 1 89 ? -13.683 9.026 -5.759 1.00 51.59 89 SER A O 1
ATOM 702 N N . GLY A 1 90 ? -13.523 8.076 -3.763 1.00 52.91 90 GLY A N 1
ATOM 703 C CA . GLY A 1 90 ? -14.872 7.483 -3.896 1.00 52.91 90 GLY A CA 1
ATOM 704 C C . GLY A 1 90 ? -15.690 7.288 -2.624 1.00 52.91 90 GLY A C 1
ATOM 705 O O . GLY A 1 90 ? -16.486 6.353 -2.549 1.00 52.91 90 GLY A O 1
ATOM 706 N N . LEU A 1 91 ? -15.511 8.128 -1.601 1.00 51.91 91 LEU A N 1
ATOM 707 C CA . LEU A 1 91 ? -16.029 7.876 -0.247 1.00 51.91 91 LEU A CA 1
ATOM 708 C C . LEU A 1 91 ? -17.563 7.740 -0.099 1.00 51.91 91 LEU A C 1
ATOM 710 O O . LEU A 1 91 ? -18.005 7.269 0.953 1.00 51.91 91 LEU A O 1
ATOM 714 N N . GLY A 1 92 ? -18.365 8.038 -1.125 1.00 55.28 92 GLY A N 1
ATOM 715 C CA . GLY A 1 92 ? -19.824 7.860 -1.100 1.00 55.28 92 GLY A CA 1
ATOM 716 C C . GLY A 1 92 ? -20.341 6.507 -1.612 1.00 55.28 92 GLY A C 1
ATOM 717 O O . GLY A 1 92 ? -21.320 5.989 -1.078 1.00 55.28 92 GLY A O 1
ATOM 718 N N . ASN A 1 93 ? -19.685 5.898 -2.606 1.00 66.62 93 ASN A N 1
ATOM 719 C CA . ASN A 1 93 ? -20.235 4.744 -3.327 1.00 66.62 93 ASN A CA 1
ATOM 720 C C . ASN A 1 93 ? -19.584 3.429 -2.882 1.00 66.62 93 ASN A C 1
ATOM 722 O O . ASN A 1 93 ? -18.378 3.226 -3.013 1.00 66.62 93 ASN A O 1
ATOM 726 N N . LYS A 1 94 ? -20.401 2.509 -2.349 1.00 71.12 94 LYS A N 1
ATOM 727 C CA . LYS A 1 94 ? -19.956 1.193 -1.847 1.00 71.12 94 LYS A CA 1
ATOM 728 C C . LYS A 1 94 ? -19.311 0.325 -2.931 1.00 71.12 94 LYS A C 1
ATOM 730 O O . LYS A 1 94 ? -18.494 -0.522 -2.606 1.00 71.12 94 LYS A O 1
ATOM 735 N N . GLU A 1 95 ? -19.675 0.542 -4.187 1.00 73.50 95 GLU A N 1
ATOM 736 C CA . GLU A 1 95 ? -19.134 -0.161 -5.350 1.00 73.50 95 GLU A CA 1
ATOM 737 C C . GLU A 1 95 ? -17.691 0.251 -5.644 1.00 73.50 95 GLU A C 1
ATOM 739 O O . GLU A 1 95 ? -16.802 -0.593 -5.604 1.00 73.50 95 GLU A O 1
ATOM 744 N N . VAL A 1 96 ? -17.433 1.558 -5.736 1.00 74.19 96 VAL A N 1
ATOM 745 C CA . VAL A 1 96 ? -16.084 2.118 -5.926 1.00 74.19 96 VAL A CA 1
ATOM 746 C C . VAL A 1 96 ? -15.133 1.683 -4.806 1.00 74.19 96 VAL A C 1
ATOM 748 O O . VAL A 1 96 ? -13.979 1.346 -5.052 1.00 74.19 96 VAL A O 1
ATOM 751 N N . LYS A 1 97 ? -15.619 1.606 -3.559 1.00 72.44 97 LYS A N 1
ATOM 752 C CA . LYS A 1 97 ? -14.815 1.093 -2.433 1.00 72.44 97 LYS A CA 1
ATOM 753 C C . LYS A 1 97 ? -14.382 -0.363 -2.627 1.00 72.44 97 LYS A C 1
ATOM 755 O O . LYS A 1 97 ? -13.278 -0.717 -2.223 1.00 72.44 97 LYS A O 1
ATOM 760 N N . ARG A 1 98 ? -15.240 -1.204 -3.213 1.00 78.62 98 ARG A N 1
ATOM 761 C CA . ARG A 1 98 ? -14.932 -2.618 -3.472 1.00 78.62 98 ARG A CA 1
ATOM 762 C C . ARG A 1 98 ? -13.969 -2.775 -4.645 1.00 78.62 98 ARG A C 1
ATOM 764 O O . ARG A 1 98 ? -13.050 -3.575 -4.544 1.00 78.62 98 ARG A O 1
ATOM 771 N N . GLU A 1 99 ? -14.129 -1.986 -5.703 1.00 77.62 99 GLU A N 1
ATOM 772 C CA . GLU A 1 99 ? -13.215 -1.978 -6.856 1.00 77.62 99 GLU A CA 1
ATOM 773 C C . GLU A 1 99 ? -11.796 -1.560 -6.469 1.00 77.62 99 GLU A C 1
ATOM 775 O O . GLU A 1 99 ? -10.828 -2.223 -6.833 1.00 77.62 99 GLU A O 1
ATOM 780 N N . VAL A 1 100 ? -11.669 -0.514 -5.653 1.00 74.94 100 VAL A N 1
ATOM 781 C CA . VAL A 1 100 ? -10.378 -0.067 -5.116 1.00 74.94 100 VAL A CA 1
ATOM 782 C C . VAL A 1 100 ? -9.726 -1.149 -4.251 1.00 74.94 100 VAL A C 1
ATOM 784 O O . VAL A 1 100 ? -8.544 -1.452 -4.416 1.00 74.94 100 VAL A O 1
ATOM 787 N N . ALA A 1 101 ? -10.492 -1.764 -3.345 1.00 76.25 101 ALA A N 1
ATOM 788 C CA . ALA A 1 101 ? -9.984 -2.840 -2.496 1.00 76.25 101 ALA A CA 1
ATOM 789 C C . ALA A 1 101 ? -9.552 -4.065 -3.324 1.00 76.25 101 ALA A C 1
ATOM 791 O O . ALA A 1 101 ? -8.517 -4.675 -3.043 1.00 76.25 101 ALA A O 1
ATOM 792 N N . ALA A 1 102 ? -10.304 -4.395 -4.378 1.00 79.50 102 ALA A N 1
ATOM 793 C CA . ALA A 1 102 ? -9.953 -5.439 -5.332 1.00 79.50 102 ALA A CA 1
ATOM 794 C C . ALA A 1 102 ? -8.647 -5.111 -6.068 1.00 79.50 102 ALA A C 1
ATOM 796 O O . ALA A 1 102 ? -7.746 -5.947 -6.102 1.00 79.50 102 ALA A O 1
ATOM 797 N N . ALA A 1 103 ? -8.504 -3.889 -6.588 1.00 77.69 103 ALA A N 1
ATOM 798 C CA . ALA A 1 103 ? -7.302 -3.439 -7.287 1.00 77.69 103 ALA A CA 1
ATOM 799 C C . ALA A 1 103 ? -6.057 -3.484 -6.385 1.00 77.69 103 ALA A C 1
ATOM 801 O O . ALA A 1 103 ? -5.019 -3.991 -6.803 1.00 77.69 103 ALA A O 1
ATOM 802 N N . SER A 1 104 ? -6.175 -3.049 -5.127 1.00 70.88 104 SER A N 1
ATOM 803 C CA . SER A 1 104 ? -5.095 -3.145 -4.133 1.00 70.88 104 SER A CA 1
ATOM 804 C C . SER A 1 104 ? -4.724 -4.603 -3.814 1.00 70.88 104 SER A C 1
ATOM 806 O O . SER A 1 104 ? -3.545 -4.959 -3.732 1.00 70.88 104 SER A O 1
ATOM 808 N N . THR A 1 105 ? -5.721 -5.485 -3.703 1.00 77.62 105 THR A N 1
ATOM 809 C CA . THR A 1 105 ? -5.500 -6.920 -3.453 1.00 77.62 105 THR A CA 1
ATOM 810 C C . THR A 1 105 ? -4.804 -7.591 -4.638 1.00 77.62 105 THR A C 1
ATOM 812 O O . THR A 1 105 ? -3.863 -8.356 -4.447 1.00 77.62 105 THR A O 1
ATOM 815 N N . LEU A 1 106 ? -5.202 -7.262 -5.867 1.00 80.31 106 LEU A N 1
ATOM 816 C CA . LEU A 1 106 ? -4.546 -7.765 -7.074 1.00 80.31 106 LEU A CA 1
ATOM 817 C C . LEU A 1 106 ? -3.111 -7.245 -7.179 1.00 80.31 106 LEU A C 1
ATOM 819 O O . LEU A 1 106 ? -2.197 -8.038 -7.393 1.00 80.31 106 LEU A O 1
ATOM 823 N N . GLN A 1 107 ? -2.893 -5.952 -6.927 1.00 76.38 107 GLN A N 1
ATOM 824 C CA . GLN A 1 107 ? -1.562 -5.350 -6.967 1.00 76.38 107 GLN A CA 1
ATOM 825 C C . GLN A 1 107 ? -0.620 -5.965 -5.924 1.00 76.38 107 GLN A C 1
ATOM 827 O O . GLN A 1 107 ? 0.540 -6.233 -6.234 1.00 76.38 107 GLN A O 1
ATOM 832 N N . SER A 1 108 ? -1.108 -6.246 -4.711 1.00 73.75 108 SER A N 1
ATOM 833 C CA . SER A 1 108 ? -0.308 -6.933 -3.683 1.00 73.75 108 SER A CA 1
ATOM 834 C C . SER A 1 108 ? -0.000 -8.392 -4.042 1.00 73.75 108 SER A C 1
ATOM 836 O O . SER A 1 108 ? 1.059 -8.896 -3.676 1.00 73.75 108 SER A O 1
ATOM 838 N N . ALA A 1 109 ? -0.863 -9.044 -4.826 1.00 77.06 109 ALA A N 1
ATOM 839 C CA . ALA A 1 109 ? -0.599 -10.345 -5.439 1.00 77.06 109 ALA A CA 1
ATOM 840 C C . ALA A 1 109 ? 0.280 -10.267 -6.710 1.00 77.06 109 ALA A C 1
ATOM 842 O O . ALA A 1 109 ? 0.543 -11.294 -7.334 1.00 77.06 109 ALA A O 1
ATOM 843 N N . GLY A 1 110 ? 0.741 -9.073 -7.104 1.00 75.94 110 GLY A N 1
ATOM 844 C CA . GLY A 1 110 ? 1.551 -8.857 -8.308 1.00 75.94 110 GLY A CA 1
ATOM 845 C C . GLY A 1 110 ? 0.763 -8.919 -9.622 1.00 75.94 110 GLY A C 1
ATOM 846 O O . GLY A 1 110 ? 1.363 -9.064 -10.685 1.00 75.94 110 GLY A O 1
ATOM 847 N N . MET A 1 111 ? -0.567 -8.824 -9.564 1.00 77.56 111 MET A N 1
ATOM 848 C CA . MET A 1 111 ? -1.475 -8.860 -10.712 1.00 77.56 111 MET A CA 1
ATOM 849 C C . MET A 1 111 ? -2.087 -7.479 -10.967 1.00 77.56 111 MET A C 1
ATOM 851 O O . MET A 1 111 ? -2.276 -6.677 -10.053 1.00 77.56 111 MET A O 1
ATOM 855 N N . THR A 1 112 ? -2.432 -7.194 -12.219 1.00 73.44 112 THR A N 1
ATOM 856 C CA . THR A 1 112 ? -3.186 -5.987 -12.588 1.00 73.44 112 THR A CA 1
ATOM 857 C C . THR A 1 112 ? -4.665 -6.326 -12.795 1.00 73.44 112 THR A C 1
ATOM 859 O O . THR A 1 112 ? -4.978 -7.471 -13.129 1.00 73.44 112 THR A O 1
ATOM 862 N N . PRO A 1 113 ? -5.593 -5.361 -12.639 1.00 67.69 113 PRO A N 1
ATOM 863 C CA . PRO A 1 113 ? -7.020 -5.580 -12.902 1.00 67.69 113 PRO A CA 1
ATOM 864 C C . PRO A 1 113 ? -7.306 -6.187 -14.284 1.00 67.69 113 PRO A C 1
ATOM 866 O O . PRO A 1 113 ? -8.192 -7.024 -14.403 1.00 67.69 113 PRO A O 1
ATOM 869 N N . ASP A 1 114 ? -6.501 -5.835 -15.291 1.00 72.19 114 ASP A N 1
ATOM 870 C CA . ASP A 1 114 ? -6.644 -6.315 -16.673 1.00 72.19 114 ASP A CA 1
ATOM 871 C C . ASP A 1 114 ? -6.103 -7.736 -16.895 1.00 72.19 114 ASP A C 1
ATOM 873 O O . ASP A 1 114 ? -6.478 -8.410 -17.852 1.00 72.19 114 ASP A O 1
ATOM 877 N N . THR A 1 115 ? -5.191 -8.196 -16.033 1.00 80.00 115 THR A N 1
ATOM 878 C CA . THR A 1 115 ? -4.579 -9.536 -16.122 1.00 80.00 115 THR A CA 1
ATOM 879 C C . THR A 1 115 ? -5.239 -10.544 -15.189 1.00 80.00 115 THR A C 1
ATOM 881 O O . THR A 1 115 ? -4.983 -11.747 -15.287 1.00 80.00 115 THR A O 1
ATOM 884 N N . ALA A 1 116 ? -6.096 -10.074 -14.284 1.00 78.00 116 ALA A N 1
ATOM 885 C CA . ALA A 1 116 ? -6.823 -10.915 -13.358 1.00 78.00 116 ALA A CA 1
ATOM 886 C C . ALA A 1 116 ? -7.971 -11.659 -14.070 1.00 78.00 116 ALA A C 1
ATOM 888 O O . ALA A 1 116 ? -8.770 -11.043 -14.775 1.00 78.00 116 ALA A O 1
ATOM 889 N N . PRO A 1 117 ? -8.104 -12.982 -13.865 1.00 85.00 117 PRO A N 1
ATOM 890 C CA . PRO A 1 117 ? -9.255 -13.737 -14.339 1.00 85.00 117 PRO A CA 1
ATOM 891 C C . PRO A 1 117 ? -10.592 -13.127 -13.896 1.00 85.00 117 PRO A C 1
ATOM 893 O O . PRO A 1 117 ? -10.759 -12.754 -12.734 1.00 85.00 117 PRO A O 1
ATOM 896 N N . GLU A 1 118 ? -11.580 -13.124 -14.794 1.00 82.31 118 GLU A N 1
ATOM 897 C CA . GLU A 1 118 ? -12.892 -12.485 -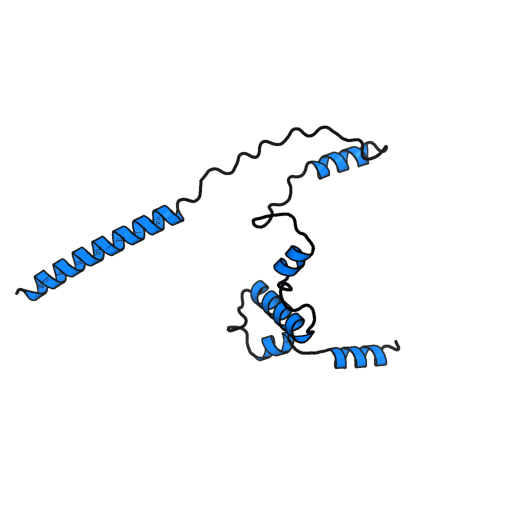14.587 1.00 82.31 118 GLU A CA 1
ATOM 898 C C . GLU A 1 118 ? -13.647 -13.009 -13.349 1.00 82.31 118 GLU A C 1
ATOM 900 O O . GLU A 1 118 ? -14.387 -12.293 -12.678 1.00 82.31 118 GLU A O 1
ATOM 905 N N . HIS A 1 119 ? -13.443 -14.278 -12.994 1.00 86.19 119 HIS A N 1
ATOM 906 C CA . HIS A 1 119 ? -14.035 -14.854 -11.788 1.00 86.19 119 HIS A CA 1
ATOM 907 C C . HIS A 1 119 ? -13.413 -14.294 -10.500 1.00 86.19 119 HIS A C 1
ATOM 909 O O . HIS A 1 119 ? -14.117 -14.174 -9.499 1.00 86.19 119 HIS A O 1
ATOM 915 N N . LEU A 1 120 ? -12.123 -13.935 -10.510 1.00 83.56 120 LEU A N 1
ATOM 916 C CA . LEU A 1 120 ? -11.451 -13.330 -9.359 1.00 83.56 120 LEU A CA 1
ATOM 917 C C . LEU A 1 120 ? -11.852 -11.869 -9.204 1.00 83.56 120 LEU A C 1
ATOM 919 O O . LEU A 1 120 ? -12.195 -11.457 -8.097 1.00 83.56 120 LEU A O 1
ATOM 923 N N . THR A 1 121 ? -11.869 -11.107 -10.300 1.00 82.81 121 THR A N 1
ATOM 924 C CA . THR A 1 121 ? -12.302 -9.704 -10.275 1.00 82.81 121 THR A CA 1
ATOM 925 C C . THR A 1 121 ? -13.736 -9.599 -9.763 1.00 82.81 121 THR A C 1
ATOM 927 O O . THR A 1 121 ? -13.982 -8.876 -8.799 1.00 82.81 121 THR A O 1
ATOM 930 N N . ASN A 1 122 ? -14.650 -10.419 -10.291 1.00 86.81 122 ASN A N 1
ATOM 931 C CA . ASN A 1 122 ? -16.028 -10.494 -9.808 1.00 86.81 122 ASN A CA 1
ATOM 932 C C . ASN A 1 122 ? -16.119 -10.948 -8.345 1.00 86.81 122 ASN A C 1
ATOM 934 O O . ASN A 1 122 ? -16.922 -10.407 -7.590 1.00 86.81 122 ASN A O 1
ATOM 938 N N . ALA A 1 123 ? -15.320 -11.926 -7.907 1.00 87.56 123 ALA A N 1
ATOM 939 C CA . ALA A 1 123 ? -15.347 -12.377 -6.515 1.00 87.56 123 ALA A CA 1
ATOM 940 C C . ALA A 1 123 ? -14.904 -11.280 -5.535 1.00 87.56 123 ALA A C 1
ATOM 942 O O . ALA A 1 123 ? -15.474 -11.193 -4.447 1.00 87.56 123 ALA A O 1
ATOM 943 N N . LEU A 1 124 ? -13.931 -10.452 -5.923 1.00 86.81 124 LEU A N 1
ATOM 944 C CA . LEU A 1 124 ? -13.396 -9.354 -5.117 1.00 86.81 124 LEU A CA 1
ATOM 945 C C . LEU A 1 124 ? -14.331 -8.131 -5.082 1.00 86.81 124 LEU A C 1
ATOM 947 O O 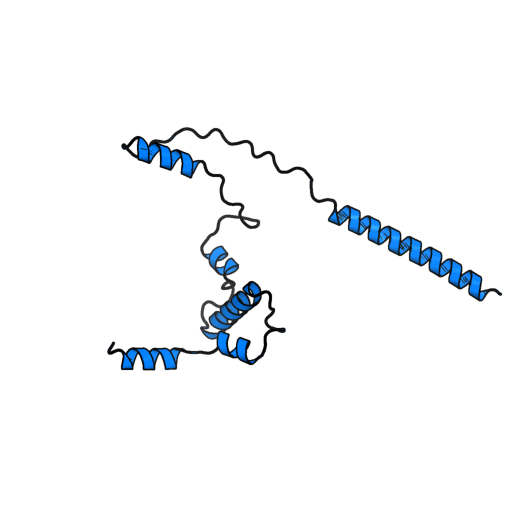. LEU A 1 124 ? -14.403 -7.453 -4.058 1.00 86.81 124 LEU A O 1
ATOM 951 N N . THR A 1 125 ? -15.072 -7.855 -6.159 1.00 87.31 125 THR A N 1
ATOM 952 C CA . THR A 1 125 ? -15.961 -6.678 -6.249 1.00 87.31 125 THR A CA 1
ATOM 953 C C . THR A 1 125 ? -17.414 -6.950 -5.848 1.00 87.31 125 THR A C 1
ATOM 955 O O . THR A 1 125 ? -18.182 -6.006 -5.621 1.00 87.31 125 THR A O 1
ATOM 958 N N . ARG A 1 126 ? -17.815 -8.222 -5.718 1.00 89.56 126 ARG A N 1
ATOM 959 C CA . ARG A 1 126 ? -19.205 -8.625 -5.450 1.00 89.56 126 ARG A CA 1
ATOM 960 C C . ARG A 1 126 ? -19.739 -8.136 -4.102 1.00 89.56 126 ARG A C 1
ATOM 962 O O . ARG A 1 126 ? -19.062 -8.126 -3.076 1.00 89.56 126 ARG A O 1
ATOM 969 N N . ASP A 1 127 ? -21.021 -7.774 -4.094 1.00 88.62 127 ASP A N 1
ATOM 970 C CA . ASP A 1 127 ? -21.736 -7.378 -2.883 1.00 88.62 127 ASP A CA 1
ATOM 971 C C . ASP A 1 127 ? -22.222 -8.601 -2.083 1.00 88.62 127 ASP A C 1
ATOM 973 O O . ASP A 1 127 ? -23.264 -9.195 -2.369 1.00 88.62 127 ASP A O 1
ATOM 977 N N . TYR A 1 128 ? -21.473 -8.970 -1.042 1.00 87.12 128 TYR A N 1
ATOM 978 C CA . TYR A 1 128 ? -21.830 -10.065 -0.130 1.00 87.12 128 TYR A CA 1
ATOM 979 C C . TYR A 1 128 ? -22.778 -9.650 1.007 1.00 87.12 128 TYR A C 1
ATOM 981 O O . TYR A 1 128 ? -23.071 -10.464 1.886 1.00 87.12 128 TYR A O 1
ATOM 989 N N . SER A 1 129 ? -23.299 -8.418 1.027 1.00 87.62 129 SER A N 1
ATOM 990 C CA . SER A 1 129 ? -24.131 -7.936 2.142 1.00 87.62 129 SER A CA 1
ATOM 991 C C . SER A 1 129 ? -25.404 -8.761 2.356 1.00 87.62 129 SER A C 1
ATOM 993 O O . SER A 1 129 ? -25.820 -8.955 3.497 1.00 87.62 129 SER A O 1
ATOM 995 N N . GLY A 1 130 ? -26.008 -9.293 1.289 1.00 91.50 130 GLY A N 1
ATOM 996 C CA . GLY A 1 130 ? -27.167 -10.186 1.388 1.00 91.50 130 GLY A CA 1
ATOM 997 C C . GLY A 1 130 ? -26.842 -11.504 2.095 1.00 91.50 130 GLY A C 1
ATOM 998 O O . GLY A 1 130 ? -27.595 -11.941 2.965 1.00 91.50 130 GLY A O 1
ATOM 999 N N . LEU A 1 131 ? -25.688 -12.095 1.775 1.00 89.75 131 LEU A N 1
ATOM 1000 C CA . LEU A 1 131 ? -25.199 -13.313 2.423 1.00 89.75 131 LEU A CA 1
ATOM 1001 C C . LEU A 1 131 ? -24.873 -13.057 3.895 1.00 89.75 131 LEU A C 1
ATOM 1003 O O . LEU A 1 131 ? -25.316 -13.818 4.751 1.00 89.75 131 LEU A O 1
ATOM 1007 N N . MET A 1 132 ? -24.192 -11.949 4.200 1.00 88.12 132 MET A N 1
ATOM 1008 C CA . MET A 1 132 ? -23.892 -11.567 5.584 1.00 88.12 132 MET A CA 1
ATOM 1009 C C . MET A 1 132 ? -25.167 -11.357 6.406 1.00 88.12 132 MET A C 1
ATOM 1011 O O . MET A 1 132 ? -25.285 -11.912 7.492 1.00 88.12 132 MET A O 1
ATOM 1015 N N . LYS A 1 133 ? -26.183 -10.684 5.849 1.00 93.44 133 LYS A N 1
ATOM 1016 C CA . LYS A 1 133 ? -27.493 -10.533 6.508 1.00 93.44 133 LYS A CA 1
ATOM 1017 C C . LYS A 1 133 ? -28.171 -11.874 6.795 1.00 93.44 133 LYS A C 1
ATOM 1019 O O . LYS A 1 133 ? -28.805 -12.026 7.836 1.00 93.44 133 LYS A O 1
ATOM 1024 N N . ALA A 1 134 ? -28.092 -12.836 5.875 1.00 93.94 134 ALA A N 1
ATOM 1025 C CA . ALA A 1 134 ? -28.659 -14.167 6.086 1.00 93.94 134 ALA A CA 1
ATOM 1026 C C . ALA A 1 134 ? -27.897 -14.946 7.173 1.00 93.94 134 ALA A C 1
ATOM 1028 O O . ALA A 1 134 ? -28.519 -15.625 7.993 1.00 93.94 134 ALA A O 1
ATOM 1029 N N . ILE A 1 135 ? -26.567 -14.813 7.209 1.00 92.94 135 ILE A N 1
ATOM 1030 C CA . ILE A 1 135 ? -25.711 -15.394 8.250 1.00 92.94 135 ILE A CA 1
ATOM 1031 C C . ILE A 1 135 ? -26.048 -14.793 9.618 1.00 92.94 135 ILE A C 1
ATOM 1033 O O . ILE A 1 135 ? -26.241 -15.551 10.567 1.00 92.94 135 ILE A O 1
ATOM 1037 N N . ASP A 1 136 ? -26.183 -13.470 9.714 1.00 92.19 136 ASP A N 1
ATOM 1038 C CA . ASP A 1 136 ? -26.514 -12.777 10.963 1.00 92.19 136 ASP A CA 1
ATOM 1039 C C . ASP A 1 136 ? -27.883 -13.212 11.506 1.00 92.19 136 ASP A C 1
ATOM 1041 O O . ASP A 1 136 ? -27.983 -13.611 12.668 1.00 92.19 136 ASP A O 1
ATOM 1045 N N . LYS A 1 137 ? -28.905 -13.277 10.637 1.00 91.44 137 LYS A N 1
ATOM 1046 C CA . LYS A 1 137 ? -30.240 -13.797 10.990 1.00 91.44 137 LYS A CA 1
ATOM 1047 C C . LYS A 1 137 ? -30.195 -15.239 11.495 1.00 91.44 137 LYS A C 1
ATOM 1049 O O . LYS A 1 137 ? -30.887 -15.580 12.448 1.00 91.44 137 LYS A O 1
ATOM 1054 N N . LYS A 1 138 ? -29.387 -16.101 10.867 1.00 90.69 138 LYS A N 1
ATOM 1055 C CA . LYS A 1 138 ? -29.223 -17.502 11.290 1.00 90.69 138 LYS A CA 1
ATOM 1056 C C . LYS A 1 138 ? -28.470 -17.619 12.618 1.00 90.69 138 LYS A C 1
ATOM 1058 O O . LYS A 1 138 ? -28.728 -18.543 13.383 1.00 90.69 138 LYS A O 1
ATOM 1063 N N . LYS A 1 139 ? -27.535 -16.704 12.886 1.00 87.25 139 LYS A N 1
ATOM 1064 C CA . LYS A 1 139 ? -26.733 -16.671 14.117 1.00 87.25 139 LYS A CA 1
ATOM 1065 C C . LYS A 1 139 ? -27.503 -16.099 15.317 1.00 87.25 139 LYS A C 1
ATOM 1067 O O . LYS A 1 139 ? -26.981 -16.141 16.426 1.00 87.25 139 LYS A O 1
ATOM 1072 N N . GLY A 1 140 ? -28.732 -15.620 15.111 1.00 72.31 140 GLY A N 1
ATOM 1073 C CA . GLY A 1 140 ? -29.619 -15.164 16.181 1.00 72.31 140 GLY A CA 1
ATOM 1074 C C . GLY A 1 140 ? -29.250 -13.794 16.749 1.00 72.31 140 GLY A C 1
ATOM 1075 O O . GLY A 1 140 ? -29.434 -13.576 17.944 1.00 72.31 140 GLY A O 1
ATOM 1076 N N . LYS A 1 141 ? -28.704 -12.897 15.917 1.00 58.78 141 LYS A N 1
ATOM 1077 C CA . LYS A 1 141 ? -28.620 -11.464 16.230 1.00 58.78 141 LYS A CA 1
ATOM 1078 C C . LYS A 1 141 ? -29.768 -10.696 15.592 1.00 58.78 141 LYS A C 1
ATOM 1080 O O . LYS A 1 141 ? -30.140 -11.044 14.447 1.00 58.78 141 LYS A O 1
#

Secondary structure (DSSP, 8-state):
--HHHHHHHHHHHHHHHHHHHHHHHHHHHH-------------PPPP---S-HHHHHHHHHHHTS-----SSSS---HHHHHHHTT-TT-TT-HHHHHHHHHHHHHHHTT--TTTS-HHHHHHHH---HHHHHHHHHHHT-

Foldseek 3Di:
DVVVVVVVVVVVVVVVVVVVVVVVVCCVVVPPPPDPPPPPQPPDDQDDPDPDPVVSVVVSVVVSDPDDPDPDDDDDDPQNVCVVLPVNPPVPDPQVVQQSNLQSVQVVVVHGPVRDDPVSSCVSRDDCVVVVVVVVVVVPD

Radius of gyration: 28.87 Å; chains: 1; bounding box: 59×33×94 Å

pLDDT: mean 74.07, std 13.7, range [47.66, 94.0]

Sequence (141 aa):
MKSNKLVSLIKEVVKQEVKKQITDILINETNIPKAKPVIKKKKVKEQQFTSDPTLNKILNETAQQEEYPTLGGGTFDSSRMTEMLGYGSGLGNKEVKREVAAASTLQSAGMTPDTAPEHLTNALTRDYSGLMKAIDKKKGK